Protein AF-A0A923HQC0-F1 (afdb_monomer_lite)

Sequence (99 aa):
MKKLVPSLLLMMALVVPLILFWLLFTHFIFSTIVAALVSIVAGWALNLTWAFSTVNATQEEPAPDNSNFFPIALRFGWACPTVLVFLEWLIWHFTLGSA

Organism: NCBI:txid2762298

pLDDT: mean 77.58, std 13.53, range [39.78, 92.12]

Structure (mmCIF, N/CA/C/O backbone):
data_AF-A0A923HQC0-F1
#
_entry.id   AF-A0A923HQC0-F1
#
loop_
_atom_site.group_PDB
_atom_site.id
_atom_site.type_symbol
_atom_site.label_atom_id
_atom_site.label_alt_id
_atom_site.label_comp_id
_atom_site.label_asym_id
_atom_site.label_entity_id
_atom_site.label_seq_id
_atom_site.pdbx_PDB_ins_code
_atom_site.Cartn_x
_atom_site.Cartn_y
_atom_site.Cartn_z
_atom_site.occupancy
_atom_site.B_iso_or_equiv
_atom_site.auth_seq_id
_atom_site.auth_comp_id
_atom_site.auth_asym_id
_atom_site.auth_atom_id
_atom_site.pdbx_PDB_model_num
ATOM 1 N N . MET A 1 1 ? -26.512 7.425 5.974 1.00 51.41 1 MET A N 1
ATOM 2 C CA . MET A 1 1 ? -25.173 8.014 5.720 1.00 51.41 1 MET A CA 1
ATOM 3 C C . MET A 1 1 ? -24.053 7.423 6.588 1.00 51.41 1 MET A C 1
ATOM 5 O O . MET A 1 1 ? -22.927 7.391 6.115 1.00 51.41 1 MET A O 1
ATOM 9 N N . LYS A 1 2 ? -24.327 6.883 7.792 1.00 54.97 2 LYS A N 1
ATOM 10 C CA . LYS A 1 2 ? -23.306 6.344 8.725 1.00 54.97 2 LYS A CA 1
ATOM 11 C C . LYS A 1 2 ? -22.403 5.218 8.164 1.00 54.97 2 LYS A C 1
ATOM 13 O O . LYS A 1 2 ? -21.283 5.063 8.623 1.00 54.97 2 LYS A O 1
ATOM 18 N N . LYS A 1 3 ? -22.839 4.486 7.126 1.00 63.03 3 LYS A N 1
ATOM 19 C CA . LYS A 1 3 ? -22.049 3.423 6.464 1.00 63.03 3 LYS A CA 1
ATOM 20 C C . LYS A 1 3 ? -21.224 3.886 5.251 1.00 63.03 3 LYS A C 1
ATOM 22 O O . LYS A 1 3 ? -20.430 3.111 4.740 1.00 63.03 3 LYS A O 1
ATOM 27 N N . LEU A 1 4 ? -21.385 5.130 4.788 1.00 72.19 4 LEU A N 1
ATOM 28 C CA . LEU A 1 4 ? -20.685 5.615 3.587 1.00 72.19 4 LEU A CA 1
ATOM 29 C C . LEU A 1 4 ? -19.190 5.834 3.838 1.00 72.19 4 LEU A C 1
ATOM 31 O O . LEU A 1 4 ? -18.372 5.487 2.995 1.00 72.19 4 LEU A O 1
ATOM 35 N N . VAL A 1 5 ? -18.840 6.366 5.011 1.00 76.31 5 VAL A N 1
ATOM 36 C CA . VAL A 1 5 ? -17.454 6.664 5.405 1.00 76.31 5 VAL A CA 1
ATOM 37 C C . VAL A 1 5 ? -16.560 5.414 5.402 1.00 76.31 5 VAL A C 1
ATOM 39 O O . VAL A 1 5 ? -15.533 5.443 4.724 1.00 76.31 5 VAL A O 1
ATOM 42 N N . PRO A 1 6 ? -16.927 4.294 6.062 1.00 73.62 6 PRO A N 1
ATOM 43 C CA . PRO A 1 6 ? -16.094 3.095 6.025 1.00 73.62 6 PRO A CA 1
ATOM 44 C C . PRO A 1 6 ? -16.012 2.470 4.621 1.00 73.62 6 PRO A C 1
ATOM 46 O O . PRO A 1 6 ? -14.961 1.959 4.247 1.00 73.62 6 PRO A O 1
ATOM 49 N N . SER A 1 7 ? -17.069 2.545 3.804 1.00 77.44 7 SER A N 1
ATOM 50 C CA . SER A 1 7 ? -17.024 2.055 2.416 1.00 77.44 7 SER A CA 1
ATOM 51 C C . SER A 1 7 ? -16.103 2.889 1.518 1.00 77.44 7 SER A C 1
ATOM 53 O O . SER A 1 7 ? -15.351 2.326 0.725 1.00 77.44 7 SER A O 1
ATOM 55 N N . LEU A 1 8 ? -16.120 4.216 1.664 1.00 82.94 8 LEU A N 1
ATOM 56 C CA . LEU A 1 8 ? -15.220 5.124 0.944 1.00 82.94 8 LEU A CA 1
ATOM 57 C C . LEU A 1 8 ? -13.758 4.890 1.330 1.00 82.94 8 LEU A C 1
ATOM 59 O O . LEU A 1 8 ? -12.901 4.836 0.452 1.00 82.94 8 LEU A O 1
ATOM 63 N N . LEU A 1 9 ? -13.477 4.703 2.623 1.00 80.62 9 LEU A N 1
ATOM 64 C CA . LEU A 1 9 ? -12.126 4.411 3.104 1.00 80.62 9 LEU A CA 1
ATOM 65 C C . LEU A 1 9 ? -11.592 3.086 2.551 1.00 80.62 9 LEU A C 1
ATOM 67 O O . LEU A 1 9 ? -10.439 3.040 2.136 1.00 80.62 9 LEU A O 1
ATOM 71 N N . LEU A 1 10 ? -12.429 2.046 2.463 1.00 80.00 10 LEU A N 1
ATOM 72 C CA . LEU A 1 10 ? -12.051 0.782 1.819 1.00 80.00 10 LEU A CA 1
ATOM 73 C C . LEU A 1 10 ? -11.736 0.970 0.335 1.00 80.00 10 LEU A C 1
ATOM 75 O O . LEU A 1 10 ? -10.700 0.507 -0.131 1.00 80.00 10 LEU A O 1
ATOM 79 N N . MET A 1 11 ? -12.591 1.680 -0.406 1.00 85.00 11 MET A N 1
ATOM 80 C CA . MET A 1 11 ? -12.320 1.969 -1.818 1.00 85.00 11 MET A CA 1
ATOM 81 C C . MET A 1 11 ? -11.009 2.739 -1.994 1.00 85.00 11 MET A C 1
ATOM 83 O O . MET A 1 11 ? -10.199 2.386 -2.851 1.00 85.00 11 MET A O 1
ATOM 87 N N . MET A 1 12 ? -10.757 3.744 -1.153 1.00 84.44 12 MET A N 1
ATOM 88 C CA . MET A 1 12 ? -9.491 4.473 -1.184 1.00 84.44 12 MET A CA 1
ATOM 89 C C . MET A 1 12 ? -8.303 3.581 -0.818 1.00 84.44 12 MET A C 1
ATOM 91 O O . MET A 1 12 ? -7.271 3.676 -1.473 1.00 84.44 12 MET A O 1
ATOM 95 N N . ALA A 1 13 ? -8.439 2.677 0.153 1.00 83.94 13 ALA A N 1
ATOM 96 C CA . ALA A 1 13 ? -7.375 1.748 0.531 1.00 83.94 13 ALA A CA 1
ATOM 97 C C . ALA A 1 13 ? -6.976 0.783 -0.601 1.00 83.94 13 ALA A C 1
ATOM 99 O O . ALA A 1 13 ? -5.848 0.296 -0.597 1.00 83.94 13 ALA A O 1
ATOM 100 N N . LEU A 1 14 ? -7.858 0.531 -1.577 1.00 84.69 14 LEU A N 1
ATOM 101 C CA . LEU A 1 14 ? -7.534 -0.244 -2.781 1.00 84.69 14 LEU A CA 1
ATOM 102 C C . LEU A 1 14 ? -6.932 0.621 -3.895 1.00 84.69 14 LEU A C 1
ATOM 104 O O . LEU A 1 14 ? -5.983 0.205 -4.553 1.00 84.69 14 LEU A O 1
ATOM 108 N N . VAL A 1 15 ? -7.494 1.806 -4.133 1.00 89.50 15 VAL A N 1
ATOM 109 C CA . VAL A 1 15 ? -7.157 2.622 -5.311 1.00 89.50 15 VAL A CA 1
ATOM 110 C C . VAL A 1 15 ? -5.916 3.488 -5.082 1.00 89.50 15 VAL A C 1
ATOM 112 O O . VAL A 1 15 ? -5.074 3.614 -5.968 1.00 89.50 15 VAL A O 1
ATOM 115 N N . VAL A 1 16 ? -5.773 4.073 -3.891 1.00 90.06 16 VAL A N 1
ATOM 116 C CA . VAL A 1 16 ? -4.673 4.994 -3.563 1.00 90.06 16 VAL A CA 1
ATOM 117 C C . VAL A 1 16 ? -3.289 4.343 -3.688 1.00 90.06 16 VAL A C 1
ATOM 119 O O . VAL A 1 16 ? -2.417 4.993 -4.263 1.00 90.06 16 VAL A O 1
ATOM 122 N N . PRO A 1 17 ? -3.051 3.094 -3.232 1.00 87.50 17 PRO A N 1
ATOM 123 C CA . PRO A 1 17 ? -1.750 2.441 -3.388 1.00 87.50 17 PRO A CA 1
ATOM 124 C C . PRO A 1 17 ? -1.343 2.274 -4.847 1.00 87.50 17 PRO A C 1
ATOM 126 O O . PRO A 1 17 ? -0.181 2.486 -5.168 1.00 87.50 17 PRO A O 1
ATOM 129 N N . LEU A 1 18 ? -2.297 1.943 -5.721 1.00 88.56 18 LEU A N 1
ATOM 130 C CA . LEU A 1 18 ? -2.035 1.752 -7.146 1.00 88.56 18 LEU A CA 1
ATOM 131 C C . LEU A 1 18 ? -1.670 3.082 -7.815 1.00 88.56 18 LEU A C 1
ATOM 133 O O . LEU A 1 18 ? -0.635 3.219 -8.456 1.00 88.56 18 LEU A O 1
ATOM 137 N N . ILE A 1 19 ? -2.475 4.123 -7.571 1.00 90.06 19 ILE A N 1
ATOM 138 C CA . ILE A 1 19 ? -2.216 5.461 -8.121 1.00 90.06 19 ILE A CA 1
ATOM 139 C C . ILE A 1 19 ? -0.875 6.017 -7.618 1.00 90.06 19 ILE A C 1
ATOM 141 O O . ILE A 1 19 ? -0.117 6.592 -8.400 1.00 90.06 19 ILE A O 1
ATOM 145 N N . LEU A 1 20 ? -0.568 5.845 -6.326 1.00 88.62 20 LEU A N 1
ATOM 146 C CA . LEU A 1 20 ? 0.719 6.251 -5.754 1.00 88.62 20 LEU A CA 1
ATOM 147 C C . LEU A 1 20 ? 1.876 5.484 -6.379 1.00 88.62 20 LEU A C 1
ATOM 149 O O . LEU A 1 20 ? 2.868 6.111 -6.746 1.00 88.62 20 LEU A O 1
ATOM 153 N N . PHE A 1 21 ? 1.755 4.164 -6.517 1.00 88.44 21 PHE A N 1
ATOM 154 C CA . PHE A 1 21 ? 2.812 3.348 -7.093 1.00 88.44 21 PHE A CA 1
ATOM 155 C C . PHE A 1 21 ? 3.064 3.745 -8.541 1.00 88.44 21 PHE A C 1
ATOM 157 O O . PHE A 1 21 ? 4.205 4.043 -8.887 1.00 88.44 21 PHE A O 1
ATOM 164 N N . TRP A 1 22 ? 2.009 3.869 -9.347 1.00 87.62 22 TRP A N 1
ATOM 165 C CA . TRP A 1 22 ? 2.089 4.346 -10.723 1.00 87.62 22 TRP A CA 1
ATOM 166 C C . TRP A 1 22 ? 2.773 5.712 -10.824 1.00 87.62 22 TRP A C 1
ATOM 168 O O . TRP A 1 22 ? 3.706 5.883 -11.611 1.00 87.62 22 TRP A O 1
ATOM 178 N N . LEU A 1 23 ? 2.345 6.699 -10.028 1.00 87.44 23 LEU A N 1
ATOM 179 C CA . LEU A 1 23 ? 2.925 8.047 -10.041 1.00 87.44 23 LEU A CA 1
ATOM 180 C C . LEU A 1 23 ? 4.398 8.035 -9.623 1.00 87.44 23 LEU A C 1
ATOM 182 O O . LEU A 1 23 ? 5.234 8.639 -10.291 1.00 87.44 23 LEU A O 1
ATOM 186 N N . LEU A 1 24 ? 4.732 7.339 -8.537 1.00 86.06 24 LEU A N 1
ATOM 187 C CA . LEU A 1 24 ? 6.101 7.273 -8.024 1.00 86.06 24 LEU A CA 1
ATOM 188 C C . LEU A 1 24 ? 7.029 6.492 -8.955 1.00 86.06 24 LEU A C 1
ATOM 190 O O . LEU A 1 24 ? 8.196 6.848 -9.073 1.00 86.06 24 LEU A O 1
ATOM 194 N N . PHE A 1 25 ? 6.519 5.460 -9.620 1.00 82.56 25 PHE A N 1
ATOM 195 C CA . PHE A 1 25 ? 7.277 4.647 -10.564 1.00 82.56 25 PHE A CA 1
ATOM 196 C C . PHE A 1 25 ? 7.497 5.355 -11.909 1.00 82.56 25 PHE A C 1
ATOM 198 O O . PHE A 1 25 ? 8.569 5.230 -12.493 1.00 82.56 25 PHE A O 1
ATOM 205 N N . THR A 1 26 ? 6.508 6.107 -12.407 1.00 80.94 26 THR A N 1
ATOM 206 C CA . THR A 1 26 ? 6.586 6.743 -13.737 1.00 80.94 26 THR A CA 1
ATOM 207 C C . THR A 1 26 ? 7.156 8.157 -13.724 1.00 80.94 26 THR A C 1
ATOM 209 O O . THR A 1 26 ? 7.810 8.545 -14.688 1.00 80.94 26 THR A O 1
ATOM 212 N N . HIS A 1 27 ? 6.886 8.956 -12.687 1.00 75.88 27 HIS A N 1
ATOM 213 C CA . HIS A 1 27 ? 7.272 10.374 -12.654 1.00 75.88 27 HIS A CA 1
ATOM 214 C C . HIS A 1 27 ? 8.500 10.663 -11.795 1.00 75.88 27 HIS A C 1
ATOM 216 O O . HIS A 1 27 ? 9.133 11.703 -11.977 1.00 75.88 27 HIS A O 1
ATOM 222 N N . PHE A 1 28 ? 8.852 9.779 -10.864 1.00 64.88 28 PHE A N 1
ATOM 223 C CA . PHE A 1 28 ? 9.982 9.998 -9.972 1.00 64.88 28 PHE A CA 1
ATOM 224 C C . PHE A 1 28 ? 11.103 8.998 -10.250 1.00 64.88 28 PHE A C 1
ATOM 226 O O . PHE A 1 28 ? 10.867 7.830 -10.525 1.00 64.88 28 PHE A O 1
ATOM 233 N N . ILE A 1 29 ? 12.354 9.443 -10.094 1.00 64.81 29 ILE A N 1
ATOM 234 C CA . ILE A 1 29 ? 13.563 8.599 -10.181 1.00 64.81 29 ILE A CA 1
ATOM 235 C C . ILE A 1 29 ? 13.718 7.771 -8.883 1.00 64.81 29 ILE A C 1
ATOM 237 O O . ILE A 1 29 ? 14.821 7.510 -8.405 1.00 64.81 29 ILE A O 1
ATOM 241 N N . PHE A 1 30 ? 12.613 7.405 -8.229 1.00 68.94 30 PHE A N 1
ATOM 242 C CA . PHE A 1 30 ? 12.687 6.522 -7.075 1.00 68.94 30 PHE A CA 1
ATOM 243 C C . PHE A 1 30 ? 12.961 5.104 -7.562 1.00 68.94 30 PHE A C 1
ATOM 245 O O . PHE A 1 30 ? 12.376 4.634 -8.534 1.00 68.94 30 PHE A O 1
ATOM 252 N N . SER A 1 31 ? 13.840 4.397 -6.851 1.00 83.12 31 SER A N 1
ATOM 253 C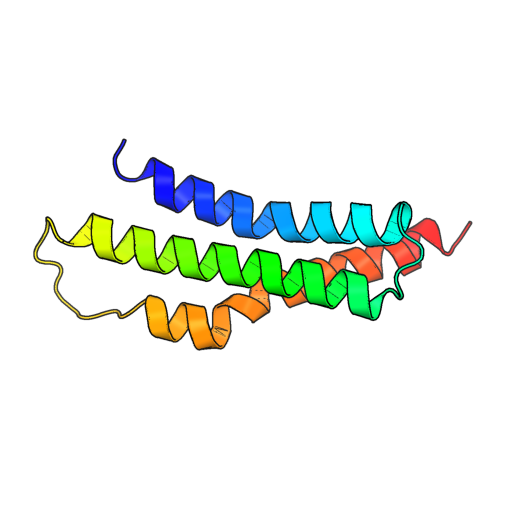 CA . SER A 1 31 ? 13.955 2.951 -7.024 1.00 83.12 31 SER A CA 1
ATOM 254 C C . SER A 1 31 ? 12.573 2.322 -6.841 1.00 83.12 31 SER A C 1
ATOM 256 O O . SER A 1 31 ? 11.852 2.679 -5.904 1.00 83.12 31 SER A O 1
ATOM 258 N N . THR A 1 32 ? 12.222 1.366 -7.700 1.00 83.56 32 THR A N 1
ATOM 259 C CA . THR A 1 32 ? 10.950 0.626 -7.679 1.00 83.56 32 THR A CA 1
ATOM 260 C C . THR A 1 32 ? 10.576 0.144 -6.276 1.00 83.56 32 THR A C 1
ATOM 262 O O . THR A 1 32 ? 9.412 0.179 -5.884 1.00 83.56 32 THR A O 1
ATOM 265 N N . ILE A 1 33 ? 11.578 -0.248 -5.483 1.00 86.88 33 ILE A N 1
ATOM 266 C CA . ILE A 1 33 ? 11.407 -0.711 -4.101 1.00 86.88 33 ILE A CA 1
ATOM 267 C C . ILE A 1 33 ? 10.886 0.413 -3.194 1.00 86.88 33 ILE A C 1
ATOM 269 O O . ILE A 1 33 ? 9.992 0.188 -2.382 1.00 86.88 33 ILE A O 1
ATOM 273 N N . VAL A 1 34 ? 11.414 1.631 -3.336 1.00 88.69 34 VAL A N 1
ATOM 274 C CA . VAL A 1 34 ? 10.995 2.794 -2.538 1.00 88.69 34 VAL A CA 1
ATOM 275 C C . VAL A 1 34 ? 9.570 3.204 -2.906 1.00 88.69 34 VAL A C 1
ATOM 277 O O . VAL A 1 34 ? 8.748 3.403 -2.012 1.00 88.69 34 VAL A O 1
ATOM 280 N N . ALA A 1 35 ? 9.251 3.254 -4.203 1.00 88.00 35 ALA A N 1
ATOM 281 C CA . ALA A 1 35 ? 7.895 3.530 -4.682 1.00 88.00 35 ALA A CA 1
ATOM 282 C C . ALA A 1 35 ? 6.881 2.502 -4.145 1.00 88.00 35 ALA A C 1
ATOM 284 O O . ALA A 1 35 ? 5.806 2.875 -3.666 1.00 88.00 35 ALA A O 1
ATOM 285 N N . ALA A 1 36 ? 7.246 1.215 -4.154 1.00 88.12 36 ALA A N 1
ATOM 286 C CA . ALA A 1 36 ? 6.412 0.145 -3.617 1.00 88.12 36 ALA A CA 1
ATOM 287 C C . ALA A 1 36 ? 6.192 0.291 -2.106 1.00 88.12 36 ALA A C 1
ATOM 289 O O . ALA A 1 36 ? 5.052 0.245 -1.645 1.00 88.12 36 ALA A O 1
ATOM 290 N N . LEU A 1 37 ? 7.258 0.524 -1.333 1.00 91.19 37 LEU A N 1
ATOM 291 C CA . LEU A 1 37 ? 7.167 0.685 0.120 1.00 91.19 37 LEU A CA 1
ATOM 292 C C . LEU A 1 37 ? 6.249 1.845 0.516 1.00 91.19 37 LEU A C 1
ATOM 294 O O . LEU A 1 37 ? 5.372 1.662 1.359 1.00 91.19 37 LEU A O 1
ATOM 298 N N . VAL A 1 38 ? 6.405 3.014 -0.110 1.00 90.62 38 VAL A N 1
ATOM 299 C CA . VAL A 1 38 ? 5.564 4.190 0.176 1.00 90.62 38 VAL A CA 1
ATOM 300 C C . VAL A 1 38 ? 4.092 3.894 -0.113 1.00 90.62 38 VAL A C 1
ATOM 302 O O . VAL A 1 38 ? 3.222 4.202 0.701 1.00 90.62 38 VAL A O 1
ATOM 305 N N . SER A 1 39 ? 3.819 3.236 -1.236 1.00 90.75 39 SER A N 1
ATOM 306 C CA . SER A 1 39 ? 2.460 2.894 -1.664 1.00 90.75 39 SER A CA 1
ATOM 307 C C . SER A 1 39 ? 1.799 1.872 -0.734 1.00 90.75 39 SER A C 1
ATOM 309 O O . SER A 1 39 ? 0.636 2.032 -0.356 1.00 90.75 39 SER A O 1
ATOM 311 N N . ILE A 1 40 ? 2.557 0.862 -0.289 1.00 90.69 40 ILE A N 1
ATOM 312 C CA . ILE A 1 40 ? 2.096 -0.141 0.680 1.00 90.69 40 ILE A CA 1
ATOM 313 C C . ILE A 1 40 ? 1.782 0.511 2.026 1.00 90.69 40 ILE A C 1
ATOM 315 O O . ILE A 1 40 ? 0.716 0.261 2.592 1.00 90.69 40 ILE A O 1
ATOM 319 N N . VAL A 1 41 ? 2.677 1.367 2.528 1.00 92.12 41 VAL A N 1
ATOM 320 C CA . VAL A 1 41 ? 2.484 2.072 3.804 1.00 92.12 41 VAL A CA 1
ATOM 321 C C . VAL A 1 41 ? 1.266 2.995 3.740 1.00 92.12 41 VAL A C 1
ATOM 323 O O . VAL A 1 41 ? 0.477 3.019 4.684 1.00 92.12 41 VAL A O 1
ATOM 326 N N . ALA A 1 42 ? 1.056 3.698 2.624 1.00 89.81 42 ALA A N 1
ATOM 327 C CA . ALA A 1 42 ? -0.122 4.541 2.428 1.00 89.81 42 ALA A CA 1
ATOM 328 C C . ALA A 1 42 ? -1.430 3.727 2.440 1.00 89.81 42 ALA A C 1
ATOM 330 O O . ALA A 1 42 ? -2.371 4.081 3.154 1.00 89.81 42 ALA A O 1
ATOM 331 N N . GLY A 1 43 ? -1.484 2.603 1.717 1.00 87.50 43 GLY A N 1
ATOM 332 C CA . GLY A 1 43 ? -2.640 1.697 1.737 1.00 87.50 43 GLY A CA 1
ATOM 333 C C . GLY A 1 43 ? -2.898 1.081 3.107 1.00 87.50 43 GLY A C 1
ATOM 334 O O . GLY A 1 43 ? -4.042 0.982 3.555 1.00 87.50 43 GLY A O 1
ATOM 335 N N . TRP A 1 44 ? -1.830 0.717 3.815 1.00 91.00 44 TRP A N 1
ATOM 336 C CA . TRP A 1 44 ? -1.928 0.189 5.169 1.00 91.00 44 TRP A CA 1
ATOM 337 C C . TRP A 1 44 ? -2.472 1.232 6.152 1.00 91.00 44 TRP A C 1
ATOM 339 O O . TRP A 1 44 ? -3.378 0.922 6.927 1.00 91.00 44 TRP A O 1
ATOM 349 N N . ALA A 1 45 ? -2.005 2.481 6.075 1.00 88.31 45 ALA A N 1
ATOM 350 C CA . ALA A 1 45 ? -2.522 3.579 6.888 1.00 88.31 45 ALA A CA 1
ATOM 351 C C . ALA A 1 45 ? -4.023 3.822 6.646 1.00 88.31 45 ALA A C 1
ATOM 353 O O . ALA A 1 45 ? -4.766 4.041 7.603 1.00 88.31 45 ALA A O 1
ATOM 354 N N . LEU A 1 46 ? -4.492 3.710 5.398 1.00 86.19 46 LEU A N 1
ATOM 355 C CA . LEU A 1 46 ? -5.920 3.801 5.067 1.00 86.19 46 LEU A CA 1
ATOM 356 C C . LEU A 1 46 ? -6.741 2.629 5.635 1.00 86.19 46 LEU A C 1
ATOM 358 O O . LEU A 1 46 ? -7.855 2.828 6.117 1.00 86.19 46 LEU A O 1
ATOM 362 N N . ASN A 1 47 ? -6.186 1.415 5.658 1.00 85.56 47 ASN A N 1
ATOM 363 C CA . ASN A 1 47 ? -6.825 0.273 6.323 1.00 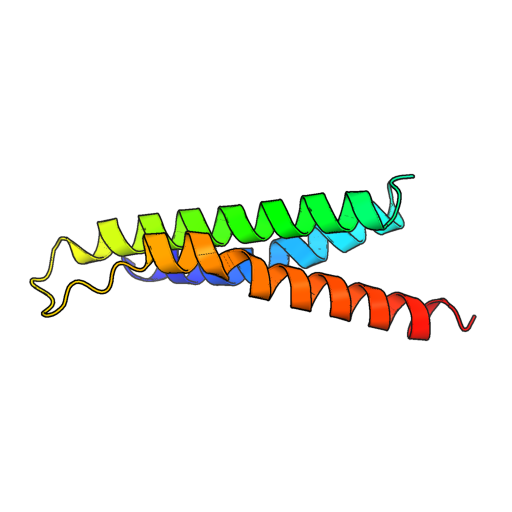85.56 47 ASN A CA 1
ATOM 364 C C . ASN A 1 47 ? -6.908 0.460 7.849 1.00 85.56 47 ASN A C 1
ATOM 366 O O . ASN A 1 47 ? -7.893 0.052 8.471 1.00 85.56 47 ASN A O 1
ATOM 370 N N . LEU A 1 48 ? -5.916 1.113 8.462 1.00 83.06 48 LEU A N 1
ATOM 371 C CA . LEU A 1 48 ? -5.952 1.467 9.883 1.00 83.06 48 LEU A CA 1
ATOM 372 C C . LEU A 1 48 ? -7.012 2.531 10.183 1.00 83.06 48 LEU A C 1
ATOM 374 O O . LEU A 1 48 ? -7.775 2.374 11.139 1.00 83.06 48 LEU A O 1
ATOM 378 N N . THR A 1 49 ? -7.100 3.590 9.372 1.00 84.25 49 THR A N 1
ATOM 379 C CA . THR A 1 49 ? -8.124 4.632 9.553 1.00 84.25 49 THR A CA 1
ATOM 380 C C . THR A 1 49 ? -9.530 4.087 9.320 1.00 84.25 49 THR A C 1
ATOM 382 O O . THR A 1 49 ? -10.443 4.440 10.069 1.00 84.25 49 THR A O 1
ATOM 385 N N . TRP A 1 50 ? -9.707 3.164 8.369 1.00 83.25 50 TRP A N 1
ATOM 386 C CA . TRP A 1 50 ? -10.946 2.403 8.219 1.00 83.25 50 TRP A CA 1
ATOM 387 C C . TRP A 1 50 ? -11.299 1.639 9.499 1.00 83.25 50 TRP A C 1
ATOM 389 O O . TRP A 1 50 ? -12.396 1.835 10.027 1.00 83.25 50 TRP A O 1
ATOM 399 N N . ALA A 1 51 ? -10.372 0.841 10.038 1.00 79.56 51 ALA A N 1
ATOM 400 C CA . ALA A 1 51 ? -10.618 0.045 11.238 1.00 79.56 51 ALA A CA 1
ATOM 401 C C . ALA A 1 51 ? -11.008 0.925 12.442 1.00 79.56 51 ALA A C 1
ATOM 403 O O . ALA A 1 51 ? -11.969 0.615 13.149 1.00 79.56 51 ALA A O 1
ATOM 404 N N . PHE A 1 52 ? -10.349 2.076 12.621 1.00 78.62 52 PHE A N 1
ATOM 405 C CA . PHE A 1 52 ? -10.752 3.075 13.618 1.00 78.62 52 PHE A CA 1
ATOM 406 C C . PHE A 1 52 ? -12.156 3.636 13.362 1.00 78.62 52 PHE A C 1
ATOM 408 O O . PHE A 1 52 ? -12.966 3.720 14.285 1.00 78.62 52 PHE A O 1
ATOM 415 N N . SER A 1 53 ? -12.471 3.993 12.113 1.00 75.56 53 SER A N 1
ATOM 416 C CA . SER A 1 53 ? -13.786 4.540 11.755 1.00 75.56 53 SER A CA 1
ATOM 417 C C . SER A 1 53 ? -14.917 3.544 12.015 1.00 75.56 53 SER A C 1
ATOM 419 O O . SER A 1 53 ? -15.993 3.941 12.461 1.00 75.56 53 SER A O 1
ATOM 421 N N . THR A 1 54 ? -14.665 2.249 11.792 1.00 71.38 54 THR A N 1
ATOM 422 C CA . THR A 1 54 ? -15.657 1.201 12.031 1.00 71.38 54 THR A CA 1
ATOM 423 C C . THR A 1 54 ? -15.944 1.023 13.510 1.00 71.38 54 THR A C 1
ATOM 425 O O . THR A 1 54 ? -17.113 0.974 13.860 1.00 71.38 54 THR A O 1
ATOM 428 N N . VAL A 1 55 ? -14.922 1.032 14.374 1.00 68.44 55 VAL A N 1
ATOM 429 C CA . VAL A 1 55 ? -15.089 0.917 15.835 1.00 68.44 55 VAL A CA 1
ATOM 430 C C . VAL A 1 55 ? -15.924 2.071 16.396 1.00 68.44 55 VAL A C 1
ATOM 432 O O . VAL A 1 55 ? -16.813 1.851 17.214 1.00 68.44 55 VAL A O 1
ATOM 435 N N . ASN A 1 56 ? -15.691 3.294 15.915 1.00 62.16 56 ASN A N 1
ATOM 436 C CA . ASN A 1 56 ? -16.452 4.467 16.351 1.00 62.16 56 ASN A CA 1
ATOM 437 C C . ASN A 1 56 ? -17.896 4.466 15.818 1.00 62.16 56 ASN A C 1
ATOM 439 O O . ASN A 1 56 ? -18.785 5.031 16.448 1.00 62.16 56 ASN A O 1
ATOM 443 N N . ALA A 1 57 ? -18.148 3.836 14.666 1.00 60.22 57 ALA A N 1
ATOM 444 C CA . ALA A 1 57 ? -19.482 3.747 14.075 1.00 60.22 57 ALA A CA 1
ATOM 445 C C . ALA A 1 57 ? -20.376 2.675 14.732 1.00 60.22 57 ALA A C 1
ATOM 447 O O . ALA A 1 57 ? -21.598 2.799 14.655 1.00 60.22 57 ALA A O 1
ATOM 448 N N . THR A 1 58 ? -19.803 1.647 15.372 1.00 55.78 58 THR A N 1
ATOM 449 C CA . THR A 1 58 ? -20.548 0.576 16.069 1.00 55.78 58 THR A CA 1
ATOM 450 C C . THR A 1 58 ? -20.869 0.868 17.535 1.00 55.78 58 THR A C 1
ATOM 452 O O . THR A 1 58 ? -21.646 0.124 18.119 1.00 55.78 58 THR A O 1
ATOM 455 N N . GLN A 1 59 ? -20.345 1.941 18.142 1.00 54.47 59 GLN A N 1
ATOM 456 C CA . GLN A 1 59 ? -20.615 2.274 19.554 1.00 54.47 59 GLN A CA 1
ATOM 457 C C . GLN A 1 59 ? -22.094 2.578 19.882 1.00 54.47 59 GLN A C 1
ATOM 459 O O . GLN A 1 59 ? -22.442 2.641 21.057 1.00 54.47 59 GLN A O 1
ATOM 464 N N . GLU A 1 60 ? -22.968 2.755 18.885 1.00 53.06 60 GLU A N 1
ATOM 465 C CA . GLU A 1 60 ? -24.406 2.995 19.096 1.00 53.06 60 GLU A CA 1
ATOM 466 C C . GLU A 1 60 ? -25.277 1.723 19.126 1.00 53.06 60 GLU A C 1
ATOM 468 O O . GLU A 1 60 ? -26.431 1.813 19.538 1.00 53.06 60 GLU A O 1
ATOM 473 N N . GLU A 1 61 ? -24.768 0.542 18.750 1.00 50.38 61 GLU A N 1
ATOM 474 C CA . GLU A 1 61 ? -25.517 -0.721 18.871 1.00 50.38 61 GLU A CA 1
ATOM 475 C C . GLU A 1 61 ? -24.746 -1.736 19.728 1.00 50.38 61 GLU A C 1
ATOM 477 O O . GLU A 1 61 ? -23.551 -1.940 19.505 1.00 50.38 61 GLU A O 1
ATOM 482 N N . PRO A 1 62 ? -25.400 -2.415 20.693 1.00 47.00 62 PRO A N 1
ATOM 483 C CA . PRO A 1 62 ? -24.777 -3.484 21.459 1.00 47.00 62 PRO A CA 1
ATOM 484 C C . PRO A 1 62 ? -24.616 -4.708 20.547 1.00 47.00 62 PRO A C 1
ATOM 486 O O . PRO A 1 62 ? -25.452 -5.609 20.531 1.00 47.00 62 PRO A O 1
ATOM 489 N N . ALA A 1 63 ? -23.558 -4.721 19.739 1.00 52.84 63 ALA A N 1
ATOM 490 C CA . ALA A 1 63 ? -23.199 -5.885 18.948 1.00 52.84 63 ALA A CA 1
ATOM 491 C C . ALA A 1 63 ? -22.613 -6.966 19.878 1.00 52.84 63 ALA A C 1
ATOM 493 O O . ALA A 1 63 ? -21.720 -6.664 20.679 1.00 52.84 63 ALA A O 1
ATOM 494 N N . PRO A 1 64 ? -23.099 -8.218 19.796 1.00 51.25 64 PRO A N 1
ATOM 495 C CA . PRO A 1 64 ? -22.450 -9.333 20.453 1.00 51.25 64 PRO A CA 1
ATOM 496 C C . PRO A 1 64 ? -21.126 -9.600 19.726 1.00 51.25 64 PRO A C 1
ATOM 498 O O . PRO A 1 64 ? -21.054 -9.551 18.502 1.00 51.25 64 PRO A O 1
ATOM 501 N N . ASP A 1 65 ? -20.098 -9.893 20.506 1.00 48.41 65 ASP A N 1
ATOM 502 C CA . ASP A 1 65 ? -18.732 -10.212 20.105 1.00 48.41 65 ASP A CA 1
ATOM 503 C C . ASP A 1 65 ? -17.799 -9.073 19.661 1.00 48.41 65 ASP A C 1
ATOM 505 O O . ASP A 1 65 ? -17.920 -8.387 18.650 1.00 48.41 65 ASP A O 1
ATOM 509 N N . ASN A 1 66 ? -16.764 -8.979 20.488 1.00 50.44 66 ASN A N 1
ATOM 510 C CA . ASN A 1 66 ? -15.572 -8.154 20.502 1.00 50.44 66 ASN A CA 1
ATOM 511 C C . ASN A 1 66 ? -14.655 -8.266 19.272 1.00 50.44 66 ASN A C 1
ATOM 513 O O . ASN A 1 66 ? -13.434 -8.288 19.454 1.00 50.44 66 ASN A O 1
ATOM 517 N N . SER A 1 67 ? -15.162 -8.358 18.041 1.00 56.34 67 SER A N 1
ATOM 518 C CA . SER A 1 67 ? -14.296 -8.482 16.865 1.00 56.34 67 SER A CA 1
ATOM 519 C C . SER A 1 67 ? -13.450 -7.212 16.693 1.00 56.34 67 SER A C 1
ATOM 521 O O . SER A 1 67 ? -13.827 -6.257 16.017 1.00 56.34 67 SER A O 1
ATOM 523 N N . ASN A 1 68 ? -12.300 -7.181 17.361 1.00 64.88 68 ASN A N 1
ATOM 524 C CA . ASN A 1 68 ? -11.354 -6.085 17.372 1.00 64.88 68 ASN A CA 1
ATOM 525 C C . ASN A 1 68 ? -10.718 -6.027 15.977 1.00 64.88 68 ASN A C 1
ATOM 527 O O . ASN A 1 68 ? -9.671 -6.622 15.724 1.00 64.88 68 ASN A O 1
ATOM 531 N N . PHE A 1 69 ? -11.365 -5.328 15.043 1.00 67.88 69 PHE A N 1
ATOM 532 C CA . PHE A 1 69 ? -10.884 -5.168 13.667 1.00 67.88 69 PHE A CA 1
ATOM 533 C C . PHE A 1 69 ? -9.545 -4.421 13.607 1.00 67.88 69 PHE A C 1
ATOM 535 O O . PHE A 1 69 ? -8.755 -4.635 12.692 1.00 67.88 69 PHE A O 1
ATOM 542 N N . PHE A 1 70 ? -9.249 -3.595 14.612 1.00 70.56 70 PHE A N 1
ATOM 543 C CA . PHE A 1 70 ? -8.020 -2.811 14.698 1.00 70.56 70 PHE A CA 1
ATOM 544 C C . PHE A 1 70 ? -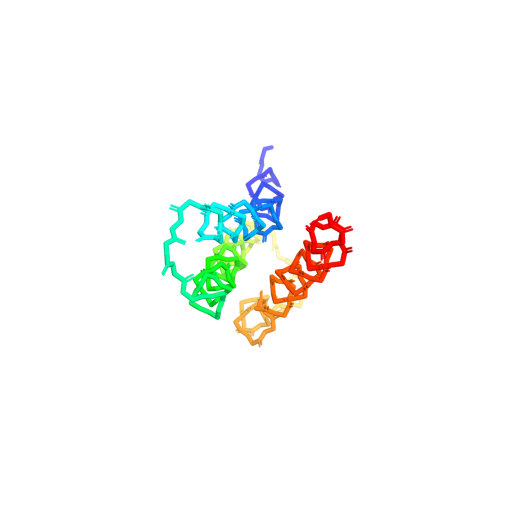6.724 -3.650 14.769 1.00 70.56 70 PHE A C 1
ATOM 546 O O . PHE A 1 70 ? -5.874 -3.478 13.897 1.00 70.56 70 PHE A O 1
ATOM 553 N N . PRO A 1 71 ? -6.534 -4.593 15.718 1.00 77.00 71 PRO A N 1
ATOM 554 C CA . PRO A 1 71 ? -5.339 -5.443 15.745 1.00 77.00 71 PRO A CA 1
ATOM 555 C C . PRO A 1 71 ? -5.193 -6.323 14.495 1.00 77.00 71 PRO A C 1
ATOM 557 O O . PRO A 1 71 ? -4.068 -6.623 14.093 1.00 77.00 71 PRO A O 1
ATOM 560 N N . ILE A 1 72 ? -6.302 -6.711 13.858 1.00 76.50 72 ILE A N 1
ATOM 561 C CA . ILE A 1 72 ? -6.289 -7.474 12.602 1.00 76.50 72 ILE A CA 1
ATOM 562 C C . ILE A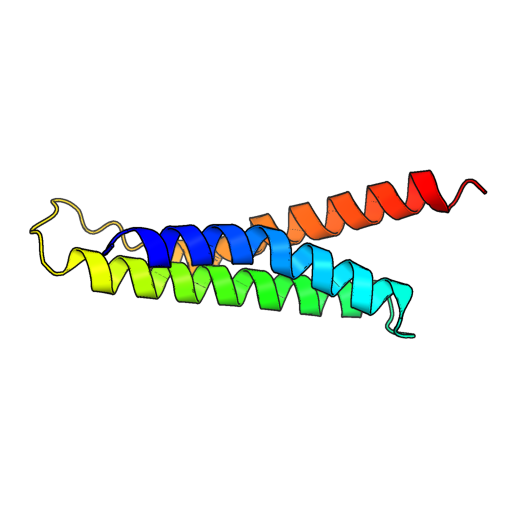 1 72 ? -5.802 -6.587 11.451 1.00 76.50 72 ILE A C 1
ATOM 564 O O . ILE A 1 72 ? -4.877 -6.970 10.735 1.00 76.50 72 ILE A O 1
ATOM 568 N N . ALA A 1 73 ? -6.352 -5.379 11.311 1.00 76.88 73 ALA A N 1
ATOM 569 C CA . ALA A 1 73 ? -5.917 -4.402 10.314 1.00 76.88 73 ALA A CA 1
ATOM 570 C C . ALA A 1 73 ? -4.455 -3.969 10.525 1.00 76.88 73 ALA A C 1
ATOM 572 O O . ALA A 1 73 ? -3.713 -3.784 9.564 1.00 76.88 73 ALA A O 1
ATOM 573 N N . LEU A 1 74 ? -3.994 -3.888 11.773 1.00 80.44 74 LEU A N 1
ATOM 574 C CA . LEU A 1 74 ? -2.596 -3.604 12.085 1.00 80.44 74 LEU A CA 1
ATOM 575 C C . LEU A 1 74 ? -1.666 -4.739 11.644 1.00 80.44 74 LEU A C 1
ATOM 577 O O . LEU A 1 74 ? -0.659 -4.481 10.994 1.00 80.44 74 LEU A O 1
ATOM 581 N N . ARG A 1 75 ? -2.006 -5.997 11.943 1.00 80.94 75 ARG A N 1
ATOM 582 C CA . ARG A 1 75 ? -1.145 -7.146 11.610 1.00 80.94 75 ARG A CA 1
ATOM 583 C C . ARG A 1 75 ? -1.185 -7.546 10.139 1.00 80.94 75 ARG A C 1
ATOM 585 O O . ARG A 1 75 ? -0.164 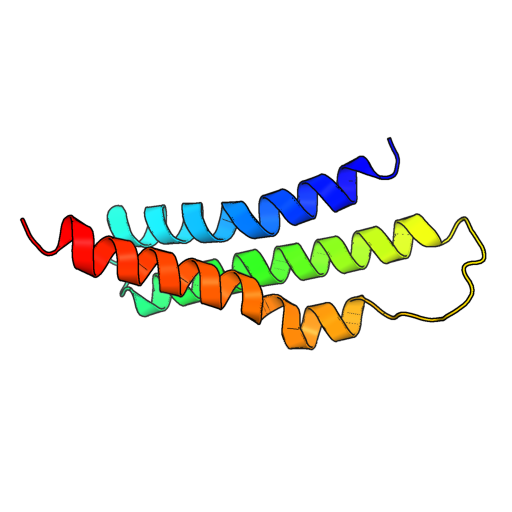-7.980 9.617 1.00 80.94 75 ARG A O 1
ATOM 592 N N . PHE A 1 76 ? -2.342 -7.424 9.492 1.00 82.94 76 PHE A N 1
ATOM 593 C CA . PHE A 1 76 ? -2.587 -7.988 8.159 1.00 82.94 76 PHE A CA 1
ATOM 594 C C . PHE A 1 76 ? -3.061 -6.967 7.123 1.00 82.94 76 PHE A C 1
ATOM 596 O O . PHE A 1 76 ? -3.093 -7.280 5.935 1.00 82.94 76 PHE A O 1
ATOM 603 N N . GLY A 1 77 ? -3.391 -5.736 7.521 1.00 80.81 77 GLY A N 1
ATOM 604 C CA . GLY A 1 77 ? -3.902 -4.711 6.603 1.00 80.81 77 GLY A CA 1
ATOM 605 C C . GLY A 1 77 ? -2.892 -4.240 5.555 1.00 80.81 77 GLY A C 1
ATOM 606 O O . GLY A 1 77 ? -3.280 -3.555 4.614 1.00 80.81 77 GLY A O 1
ATOM 607 N N . TRP A 1 78 ? -1.615 -4.605 5.686 1.00 86.56 78 TRP A N 1
ATOM 608 C CA . TRP A 1 78 ? -0.587 -4.355 4.675 1.00 86.56 78 TRP A CA 1
ATOM 609 C C . TRP A 1 78 ? -0.587 -5.408 3.553 1.00 86.56 78 TRP A C 1
ATOM 611 O O . TRP A 1 78 ? -0.127 -5.117 2.455 1.00 86.56 78 TRP A O 1
ATOM 621 N N . ALA A 1 79 ? -1.149 -6.604 3.772 1.00 88.06 79 ALA A N 1
ATOM 622 C CA . ALA A 1 79 ? -1.086 -7.693 2.795 1.00 88.06 79 ALA A CA 1
ATOM 623 C C . ALA A 1 79 ? -1.813 -7.348 1.484 1.00 88.06 79 ALA A C 1
ATOM 625 O O . ALA A 1 79 ? -1.278 -7.565 0.400 1.00 88.06 79 ALA A O 1
ATOM 626 N N . CYS A 1 80 ? -3.012 -6.763 1.581 1.00 87.38 80 CYS A N 1
ATOM 627 C CA . CYS A 1 80 ? -3.793 -6.333 0.420 1.00 87.38 80 CYS A CA 1
ATOM 628 C C . CYS A 1 80 ? -3.033 -5.317 -0.460 1.00 87.38 80 CYS A C 1
ATOM 630 O O . CYS A 1 80 ? -2.809 -5.617 -1.635 1.00 87.38 80 CYS A O 1
ATOM 632 N N . PRO A 1 81 ? -2.559 -4.167 0.065 1.00 87.12 81 PRO A N 1
ATOM 633 C CA . PRO A 1 81 ? -1.818 -3.217 -0.757 1.00 87.12 81 PRO A CA 1
ATOM 634 C C . PRO A 1 81 ? -0.491 -3.787 -1.282 1.00 87.12 81 PRO A C 1
ATOM 636 O O . PRO A 1 81 ? -0.094 -3.435 -2.387 1.00 87.12 81 PRO A O 1
ATOM 639 N N . THR A 1 82 ? 0.169 -4.714 -0.574 1.00 89.31 82 THR A N 1
ATOM 640 C CA . THR A 1 82 ? 1.358 -5.406 -1.107 1.00 89.31 82 THR A CA 1
ATOM 641 C C . THR A 1 82 ? 1.044 -6.250 -2.334 1.00 89.31 82 THR A C 1
ATOM 643 O O . THR A 1 82 ? 1.761 -6.153 -3.328 1.00 89.31 82 THR A O 1
ATOM 646 N N . VAL A 1 83 ? -0.025 -7.050 -2.293 1.00 92.06 83 VAL A N 1
ATOM 647 C CA . VAL A 1 83 ? -0.434 -7.869 -3.444 1.00 92.06 83 VAL A CA 1
ATOM 648 C C . VAL A 1 83 ? -0.817 -6.981 -4.627 1.00 92.06 83 VAL A C 1
ATOM 650 O O . VAL A 1 83 ? -0.404 -7.262 -5.748 1.00 92.06 83 VAL A O 1
ATOM 653 N N . LEU A 1 84 ? -1.550 -5.891 -4.385 1.00 89.88 84 LEU A N 1
ATOM 654 C CA . LEU A 1 84 ? -1.948 -4.942 -5.427 1.00 89.88 84 LEU A CA 1
ATOM 655 C C . LEU A 1 84 ? -0.741 -4.299 -6.120 1.00 89.88 84 LEU A C 1
ATOM 657 O O . LEU A 1 84 ? -0.633 -4.374 -7.341 1.00 89.88 84 LEU A O 1
ATOM 661 N N . VAL A 1 85 ? 0.192 -3.743 -5.344 1.00 89.88 85 VAL A N 1
ATOM 662 C CA . VAL A 1 85 ? 1.417 -3.123 -5.873 1.00 89.88 85 VAL A CA 1
ATOM 663 C C . VAL A 1 85 ? 2.283 -4.147 -6.617 1.00 89.88 85 VAL A C 1
ATOM 665 O O . VAL A 1 85 ? 2.836 -3.845 -7.671 1.00 89.88 85 VAL A O 1
ATOM 668 N N . PHE A 1 86 ? 2.384 -5.378 -6.107 1.00 90.12 86 PHE A N 1
ATOM 669 C CA . PHE A 1 86 ? 3.142 -6.440 -6.769 1.00 90.12 86 PHE A CA 1
ATOM 670 C C . PHE A 1 86 ? 2.523 -6.852 -8.110 1.00 90.12 86 PHE A C 1
ATOM 672 O O . PHE A 1 86 ? 3.241 -6.996 -9.099 1.00 90.12 86 PHE A O 1
ATOM 679 N N . LEU A 1 87 ? 1.198 -7.016 -8.164 1.00 90.12 87 LEU A N 1
ATOM 680 C CA . LEU A 1 87 ? 0.487 -7.325 -9.405 1.00 90.12 87 LEU A CA 1
ATOM 681 C C . LEU A 1 87 ? 0.619 -6.194 -10.424 1.00 90.12 87 LEU A C 1
ATOM 683 O O . LEU A 1 87 ? 0.883 -6.464 -11.592 1.00 90.12 87 LEU A O 1
ATOM 687 N N . GLU A 1 88 ? 0.474 -4.944 -9.993 1.00 88.50 88 GLU A N 1
ATOM 688 C CA . GLU A 1 88 ? 0.657 -3.784 -10.864 1.00 88.50 88 GLU A CA 1
ATOM 689 C C . GLU A 1 88 ? 2.073 -3.730 -11.440 1.00 88.50 88 GLU A C 1
ATOM 691 O O . GLU A 1 88 ? 2.243 -3.546 -12.647 1.00 88.50 88 GLU A O 1
ATOM 696 N N . TRP A 1 89 ? 3.086 -3.972 -10.605 1.00 88.44 89 TRP A N 1
ATOM 697 C CA . TRP A 1 89 ? 4.468 -4.068 -11.058 1.00 88.44 89 TRP A CA 1
ATOM 698 C C . TRP A 1 89 ? 4.672 -5.194 -12.081 1.00 88.44 89 TRP A C 1
ATOM 700 O O . TRP A 1 89 ? 5.296 -4.961 -13.117 1.00 88.44 89 TRP A O 1
ATOM 710 N N . LEU A 1 90 ? 4.125 -6.393 -11.838 1.00 88.19 90 LEU A N 1
ATOM 711 C CA . LEU A 1 90 ? 4.197 -7.507 -12.792 1.00 88.19 90 LEU A CA 1
ATOM 712 C C . LEU A 1 90 ? 3.550 -7.132 -14.129 1.00 88.19 90 LEU A C 1
ATOM 714 O O . LEU A 1 90 ? 4.152 -7.345 -15.181 1.00 88.19 90 LEU A O 1
ATOM 718 N N . ILE A 1 91 ? 2.345 -6.556 -14.095 1.00 88.19 91 ILE A N 1
ATOM 719 C CA . ILE A 1 91 ? 1.627 -6.123 -15.300 1.00 88.19 91 ILE A CA 1
ATOM 720 C C . ILE A 1 91 ? 2.492 -5.1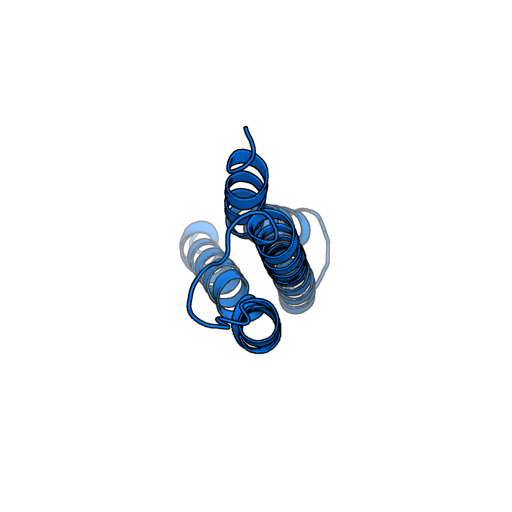39 -16.081 1.00 88.19 91 ILE A C 1
ATOM 722 O O . ILE A 1 91 ? 2.706 -5.343 -17.274 1.00 88.19 91 ILE A O 1
ATOM 726 N N . TRP A 1 92 ? 3.052 -4.127 -15.423 1.00 83.62 92 TRP A N 1
ATOM 727 C CA . TRP A 1 92 ? 3.963 -3.176 -16.058 1.00 83.62 92 TRP A CA 1
ATOM 728 C C . TRP A 1 92 ? 5.173 -3.848 -16.688 1.00 83.62 92 TRP A C 1
ATOM 730 O O . TRP A 1 92 ? 5.490 -3.600 -17.850 1.00 83.62 92 TRP A O 1
ATOM 740 N N . HIS A 1 93 ? 5.845 -4.709 -15.930 1.00 81.81 93 HIS A N 1
ATOM 741 C CA . HIS A 1 93 ? 7.090 -5.316 -16.366 1.00 81.81 93 HIS A CA 1
ATOM 742 C C . HIS A 1 93 ? 6.890 -6.210 -17.596 1.00 81.81 93 HIS A C 1
ATOM 744 O O . HIS A 1 93 ? 7.711 -6.185 -18.510 1.00 81.81 93 HIS A O 1
ATOM 750 N N . PHE A 1 94 ? 5.776 -6.944 -17.663 1.00 84.31 94 PHE A N 1
ATOM 751 C CA . PHE A 1 94 ? 5.492 -7.839 -18.785 1.00 84.31 94 PHE A CA 1
ATOM 752 C C . PHE A 1 94 ? 4.794 -7.159 -19.972 1.00 84.31 94 PHE A C 1
ATOM 754 O O . PHE A 1 94 ? 5.037 -7.549 -21.115 1.00 84.31 94 PHE A O 1
ATOM 761 N N . THR A 1 95 ? 3.954 -6.145 -19.742 1.00 80.62 95 THR A N 1
ATOM 762 C CA . THR A 1 95 ? 3.204 -5.478 -20.827 1.00 80.62 95 THR A CA 1
ATOM 763 C C . THR A 1 95 ? 3.925 -4.273 -21.425 1.00 80.62 95 THR A C 1
ATOM 765 O O . THR A 1 95 ? 3.817 -4.063 -22.628 1.00 80.62 95 THR A O 1
ATOM 768 N N . LEU A 1 96 ? 4.679 -3.503 -20.631 1.00 64.88 96 LEU A N 1
ATOM 769 C CA . LEU A 1 96 ? 5.449 -2.348 -21.117 1.00 64.88 96 LEU A CA 1
ATOM 770 C C . LEU A 1 96 ? 6.941 -2.646 -21.317 1.00 64.88 96 LEU A C 1
ATOM 772 O O . LEU A 1 96 ? 7.606 -1.905 -22.029 1.00 64.88 96 LEU A O 1
ATOM 776 N N . GLY A 1 97 ? 7.472 -3.727 -20.736 1.00 55.34 97 GLY A N 1
ATOM 777 C CA . GLY A 1 97 ? 8.855 -4.173 -20.959 1.00 55.34 97 GLY A CA 1
ATOM 778 C C . GLY A 1 97 ? 9.079 -4.982 -22.246 1.00 55.34 97 GLY A C 1
ATOM 779 O O . GLY A 1 97 ? 10.196 -5.430 -22.484 1.00 55.34 97 GLY A O 1
ATOM 780 N N . SER A 1 98 ? 8.037 -5.204 -23.054 1.00 46.53 98 SER A N 1
ATOM 781 C CA . SER A 1 98 ? 8.079 -5.968 -24.312 1.00 46.53 98 SER A CA 1
ATOM 782 C C . SER A 1 98 ? 8.012 -5.100 -25.582 1.00 46.53 98 SER A C 1
ATOM 784 O O . SER A 1 98 ? 7.830 -5.646 -26.671 1.00 46.53 98 SER A O 1
ATOM 786 N N . ALA A 1 99 ? 8.181 -3.777 -25.457 1.00 39.78 99 ALA A N 1
ATOM 787 C CA . ALA A 1 99 ? 8.231 -2.819 -26.567 1.00 39.78 99 ALA A CA 1
ATOM 788 C C . ALA A 1 99 ? 9.648 -2.272 -26.795 1.00 39.78 99 ALA A C 1
ATOM 790 O O . ALA A 1 99 ? 10.302 -1.896 -25.795 1.00 39.78 99 ALA A O 1
#

Radius of gyration: 16.26 Å; chains: 1; bounding box: 40×21×48 Å

Secondary structure (DSSP, 8-state):
-TTHHHHHHHHHHHHHHHHHHHHHHHHS---HHHHHHHHHHHHHHHHHHHHHHHHHHHTTS--SS---HHHHHHHHTTHHHHHHHHHHHHHHHHHTTT-

Foldseek 3Di:
DLPVVLVVLLVCLQVQLLVQLVCCVPPHPDDSVVSLVVSLVVSLVSLQVSLVSVVVSCPVDPDPDDPNSNVVSVVCVSVNSNVSSVVSVVCCCVVVVVD